Protein AF-A0A7V9L5Y2-F1 (afdb_monomer_lite)

Secondary structure (DSSP, 8-state):
---------------PPP--PPPP---------------------S-----------EEEEETTTTEEEEEEEEETTEEEEEEEE---GGGEEEETTTTEEEEEEEEETTEEEEEEEE---TT-EEEETTTTEEEEEEEEETTEEEEEEEE---

Foldseek 3Di:
DDDDDDDDDDDDDDDDDDDDDDDDDDDDDDDDDDDDPDDDDDDDDDDDPPCPDDPDWFWDADPVVRFTFIQPDWDQQDRPDGDWGDAGPQQFDQDPVVRFTFRAPDDDRRDGPDTDWADADPQCQGQDPVVRGTFRQPDDDRRDRPDGDGGDTD

Structure (mmCIF, N/CA/C/O backbone):
data_AF-A0A7V9L5Y2-F1
#
_entry.id   AF-A0A7V9L5Y2-F1
#
loop_
_atom_site.group_PDB
_atom_site.id
_atom_site.type_symbol
_atom_site.label_atom_id
_atom_site.label_alt_id
_atom_site.label_comp_id
_atom_site.label_asym_id
_atom_site.label_entity_id
_atom_site.label_seq_id
_atom_site.pdbx_PDB_ins_code
_atom_site.Cartn_x
_atom_site.Cartn_y
_atom_site.Cartn_z
_atom_site.occupancy
_atom_site.B_iso_or_equiv
_atom_site.auth_seq_id
_atom_site.auth_comp_id
_atom_site.auth_asym_id
_atom_site.auth_atom_id
_atom_site.pdbx_PDB_model_num
ATOM 1 N N . MET A 1 1 ? -35.007 29.888 -0.510 1.00 46.94 1 MET A N 1
ATOM 2 C CA . MET A 1 1 ? -35.250 29.899 -1.967 1.00 46.94 1 MET A CA 1
ATOM 3 C C . MET A 1 1 ? -34.979 28.487 -2.474 1.00 46.94 1 MET A C 1
ATOM 5 O O . MET A 1 1 ? -33.845 28.041 -2.405 1.00 46.94 1 MET A O 1
ATOM 9 N N . ARG A 1 2 ? -36.036 27.721 -2.772 1.00 39.72 2 ARG A N 1
ATOM 10 C CA . ARG A 1 2 ? -35.971 26.287 -3.107 1.00 39.72 2 ARG A CA 1
ATOM 11 C C . ARG A 1 2 ? -35.963 26.157 -4.629 1.00 39.72 2 ARG A C 1
ATOM 13 O O . ARG A 1 2 ? -36.959 26.509 -5.248 1.00 39.72 2 ARG A O 1
ATOM 20 N N . ILE A 1 3 ? -34.863 25.689 -5.215 1.00 58.62 3 ILE A N 1
ATOM 21 C CA . ILE A 1 3 ? -34.794 25.378 -6.647 1.00 58.62 3 ILE A CA 1
ATOM 22 C C . ILE A 1 3 ? -34.848 23.857 -6.773 1.00 58.62 3 ILE A C 1
ATOM 24 O O . ILE A 1 3 ? -33.887 23.157 -6.467 1.00 58.62 3 ILE A O 1
ATOM 28 N N . ALA A 1 4 ? -36.023 23.364 -7.157 1.00 47.91 4 ALA A N 1
ATOM 29 C CA . ALA A 1 4 ? -36.220 22.009 -7.637 1.00 47.91 4 ALA A CA 1
ATOM 30 C C . ALA A 1 4 ? -35.746 21.960 -9.095 1.00 47.91 4 ALA A C 1
ATOM 32 O O . ALA A 1 4 ? -36.279 22.689 -9.930 1.00 47.91 4 ALA A O 1
ATOM 33 N N . ILE A 1 5 ? -34.750 21.127 -9.398 1.00 64.25 5 ILE A N 1
ATOM 34 C CA . ILE A 1 5 ? -34.366 20.817 -10.778 1.00 64.25 5 ILE A CA 1
ATOM 35 C C . ILE A 1 5 ? -34.821 19.394 -11.061 1.00 64.25 5 ILE A C 1
ATOM 37 O O . ILE A 1 5 ? -34.356 18.430 -10.456 1.00 64.25 5 ILE A O 1
ATOM 41 N N . ALA A 1 6 ? -35.803 19.319 -11.950 1.00 58.91 6 ALA A N 1
ATOM 42 C CA . ALA A 1 6 ? -36.386 18.108 -12.474 1.00 58.91 6 ALA A CA 1
ATOM 43 C C . ALA A 1 6 ? -35.571 17.574 -13.662 1.00 58.91 6 ALA A C 1
ATOM 45 O O . ALA A 1 6 ? -35.097 18.346 -14.488 1.00 58.91 6 ALA A O 1
ATOM 46 N N . LEU A 1 7 ? -35.527 16.240 -13.731 1.00 49.47 7 LEU A N 1
ATOM 47 C CA . LEU A 1 7 ? -35.423 15.373 -14.911 1.00 49.47 7 LEU A CA 1
ATOM 48 C C . LEU A 1 7 ? -34.269 15.569 -15.912 1.00 49.47 7 LEU A C 1
ATOM 50 O O . LEU A 1 7 ? -34.239 16.522 -16.680 1.00 49.47 7 LEU A O 1
ATOM 54 N N . CYS A 1 8 ? -33.507 14.487 -16.095 1.00 47.25 8 CYS A N 1
ATOM 55 C CA . CYS A 1 8 ? -33.405 13.818 -17.398 1.00 47.25 8 CYS A CA 1
ATOM 56 C C . CYS A 1 8 ? -33.064 12.332 -17.194 1.00 47.25 8 CYS A C 1
ATOM 58 O O . CYS A 1 8 ? -31.929 11.980 -16.883 1.00 47.25 8 CYS A O 1
ATOM 60 N N . LEU A 1 9 ? -34.064 11.458 -17.364 1.00 49.34 9 LEU A N 1
ATOM 61 C CA . LEU A 1 9 ? -33.843 10.033 -17.611 1.00 49.34 9 LEU A CA 1
ATOM 62 C C . LEU A 1 9 ? -33.283 9.878 -19.029 1.00 49.34 9 LEU A C 1
ATOM 64 O O . LEU A 1 9 ? -33.935 10.282 -19.989 1.00 49.34 9 LEU A O 1
ATOM 68 N N . THR A 1 10 ? -32.128 9.234 -19.168 1.00 60.28 10 THR A N 1
ATOM 69 C CA . THR A 1 10 ? -31.691 8.657 -20.443 1.00 60.28 10 THR A CA 1
ATOM 70 C C . THR A 1 10 ? -31.695 7.141 -20.309 1.00 60.28 10 THR A C 1
ATOM 72 O O . THR A 1 10 ? -30.936 6.546 -19.550 1.00 60.28 10 THR A O 1
ATOM 75 N N . VAL A 1 11 ? -32.635 6.526 -21.021 1.00 52.50 11 VAL A N 1
ATOM 76 C CA . VAL A 1 11 ? -32.732 5.083 -21.226 1.00 52.50 11 VAL A CA 1
ATOM 77 C C . VAL A 1 11 ? -31.819 4.762 -22.406 1.00 52.50 11 VAL A C 1
ATOM 79 O O . VAL A 1 11 ? -32.104 5.184 -23.524 1.00 52.50 11 VAL A O 1
ATOM 82 N N . ALA A 1 12 ? -30.718 4.053 -22.164 1.00 54.84 12 ALA A N 1
ATOM 83 C CA . ALA A 1 12 ? -29.887 3.483 -23.218 1.00 54.84 12 ALA A CA 1
ATOM 84 C C . ALA A 1 12 ? -30.047 1.960 -23.212 1.00 54.84 12 ALA A C 1
ATOM 86 O O . ALA A 1 12 ? -29.997 1.307 -22.172 1.00 54.84 12 ALA A O 1
ATOM 87 N N . ALA A 1 13 ? -30.340 1.452 -24.401 1.00 48.16 13 ALA A N 1
ATOM 88 C CA . ALA A 1 13 ? -30.887 0.146 -24.698 1.00 48.16 13 ALA A CA 1
ATOM 89 C C . ALA A 1 13 ? -29.942 -1.033 -24.418 1.00 48.16 13 ALA A C 1
ATOM 91 O O . ALA A 1 13 ? -28.718 -0.918 -24.445 1.00 48.16 13 ALA A O 1
ATOM 92 N N . CYS A 1 14 ? -30.566 -2.193 -24.214 1.00 44.47 14 CYS A N 1
ATOM 93 C CA . CYS A 1 14 ? -29.956 -3.512 -24.161 1.00 44.47 14 CYS A CA 1
ATOM 94 C C . CYS A 1 14 ? -29.166 -3.837 -25.441 1.00 44.47 14 CYS A C 1
ATOM 96 O O . CYS A 1 14 ? -29.682 -3.691 -26.548 1.00 44.47 14 CYS A O 1
ATOM 98 N N . GLY A 1 15 ? -27.964 -4.387 -25.276 1.00 41.50 15 GLY A N 1
ATOM 99 C CA . GLY A 1 15 ? -27.213 -5.061 -26.331 1.00 41.50 15 GLY A CA 1
ATOM 100 C C . GLY A 1 15 ? -26.402 -6.201 -25.725 1.00 41.50 15 GLY A C 1
ATOM 101 O O . GLY A 1 15 ? -25.333 -5.969 -25.172 1.00 41.50 15 GLY A O 1
ATOM 102 N N . ASN A 1 16 ? -26.935 -7.423 -25.789 1.00 50.84 16 ASN A N 1
ATOM 103 C CA . ASN A 1 16 ? -26.195 -8.640 -25.448 1.00 50.84 16 ASN A CA 1
ATOM 104 C C . ASN A 1 16 ? -25.207 -8.961 -26.584 1.00 50.84 16 ASN A C 1
ATOM 106 O O . ASN A 1 16 ? -25.635 -8.980 -27.742 1.00 50.84 16 ASN A O 1
ATOM 110 N N . PRO A 1 17 ? -23.923 -9.246 -26.307 1.00 60.88 17 PRO A N 1
ATOM 111 C CA . PRO A 1 17 ? -23.040 -9.832 -27.305 1.00 60.88 17 PRO A CA 1
ATOM 112 C C . PRO A 1 17 ? -23.392 -11.318 -27.540 1.00 60.88 17 PRO A C 1
ATOM 114 O O . PRO A 1 17 ? -23.813 -12.001 -26.605 1.00 60.88 17 PRO A O 1
ATOM 117 N N . PRO A 1 18 ? -23.240 -11.827 -28.776 1.00 53.06 18 PRO A N 1
ATOM 118 C CA . PRO A 1 18 ? -23.575 -13.205 -29.126 1.00 53.06 18 PRO A CA 1
ATOM 119 C C . PRO A 1 18 ? -22.612 -14.239 -28.523 1.00 53.06 18 PRO A C 1
ATOM 121 O O . PRO A 1 18 ? -21.408 -14.005 -28.410 1.00 53.06 18 PRO A O 1
ATOM 124 N N . ASP A 1 19 ? -23.178 -15.408 -28.209 1.00 47.03 19 ASP A N 1
ATOM 125 C CA . ASP A 1 19 ? -22.527 -16.642 -27.767 1.00 47.03 19 ASP A CA 1
ATOM 126 C C . ASP A 1 19 ? -21.260 -16.991 -28.565 1.00 47.03 19 ASP A C 1
ATOM 128 O O . ASP A 1 19 ? -21.305 -17.392 -29.735 1.00 47.03 19 ASP A O 1
ATOM 132 N N . ALA A 1 20 ? -20.108 -16.928 -27.896 1.00 49.94 20 ALA A N 1
ATOM 133 C CA . ALA A 1 20 ? -18.885 -17.534 -28.395 1.00 49.94 20 ALA A CA 1
ATOM 134 C C . ALA A 1 20 ? -18.964 -19.057 -28.211 1.00 49.94 20 ALA A C 1
ATOM 136 O O . ALA A 1 20 ? -18.981 -19.584 -27.097 1.00 49.94 20 ALA A O 1
ATOM 137 N N . LYS A 1 21 ? -19.011 -19.767 -29.341 1.00 42.44 21 LYS A N 1
ATOM 138 C CA . LYS A 1 21 ? -18.982 -21.228 -29.431 1.00 42.44 21 LYS A CA 1
ATOM 139 C C . LYS A 1 21 ? -17.812 -21.818 -28.635 1.00 42.44 21 LYS A C 1
ATOM 141 O O . LYS A 1 21 ? -16.647 -21.582 -28.940 1.00 42.44 21 LYS A O 1
ATOM 146 N N . ARG A 1 22 ? -18.161 -22.667 -27.670 1.00 43.72 22 ARG A N 1
ATOM 147 C CA . ARG A 1 22 ? -17.285 -23.609 -26.965 1.00 43.72 22 ARG A CA 1
ATOM 148 C C . ARG A 1 22 ? -16.687 -24.623 -27.957 1.00 43.72 22 ARG A C 1
ATOM 150 O O . ARG A 1 22 ? -17.462 -25.319 -28.614 1.00 43.72 22 ARG A O 1
ATOM 157 N N . PRO A 1 23 ? -15.356 -24.777 -28.052 1.00 42.44 23 PRO A N 1
ATOM 158 C CA . PRO A 1 23 ? -14.764 -25.932 -28.710 1.00 42.44 23 PRO A CA 1
ATOM 159 C C . PRO A 1 23 ? -14.890 -27.155 -27.800 1.00 42.44 23 PRO A C 1
ATOM 161 O O . PRO A 1 23 ? -14.406 -27.176 -26.667 1.00 42.44 23 PRO A O 1
ATOM 164 N N . THR A 1 24 ? -15.577 -28.172 -28.306 1.00 42.25 24 THR A N 1
ATOM 165 C CA . THR A 1 24 ? -15.627 -29.523 -27.754 1.00 42.25 24 THR A CA 1
ATOM 166 C C . THR A 1 24 ? -14.452 -30.321 -28.318 1.00 42.25 24 THR A C 1
ATOM 168 O O . THR A 1 24 ? -14.353 -30.509 -29.526 1.00 42.25 24 THR A O 1
ATOM 171 N N . GLY A 1 25 ? -13.585 -30.806 -27.436 1.00 37.19 25 GLY A N 1
ATOM 172 C CA . GLY A 1 25 ? -12.517 -31.769 -27.715 1.00 37.19 25 GLY A CA 1
ATOM 173 C C . GLY A 1 25 ? -11.549 -31.735 -26.532 1.00 37.19 25 GLY A C 1
ATOM 174 O O . GLY A 1 25 ? -11.050 -30.674 -26.197 1.00 37.19 25 GLY A O 1
ATOM 175 N N . GLY A 1 26 ? -11.297 -32.781 -25.758 1.00 35.16 26 GLY A N 1
ATOM 176 C CA . GLY A 1 26 ? -11.498 -34.201 -25.983 1.00 35.16 26 GLY A CA 1
ATOM 177 C C . GLY A 1 26 ? -10.185 -34.905 -25.649 1.00 35.16 26 GLY A C 1
ATOM 178 O O . GLY A 1 26 ? -9.287 -34.912 -26.478 1.00 35.16 26 GLY A O 1
ATOM 179 N N . SER A 1 27 ? -10.147 -35.513 -24.459 1.00 35.62 27 SER A N 1
ATOM 180 C CA . SER A 1 27 ? -9.348 -36.695 -24.087 1.00 35.62 27 SER A CA 1
ATOM 181 C C . SER A 1 27 ? -7.882 -36.560 -23.636 1.00 35.62 27 SER A C 1
ATOM 183 O O . SER A 1 27 ? -6.999 -36.253 -24.424 1.00 35.62 27 SER A O 1
ATOM 185 N N . GLY A 1 28 ? -7.664 -37.020 -22.389 1.00 33.91 28 GLY A N 1
ATOM 186 C CA . GLY A 1 28 ? -6.446 -37.678 -21.874 1.00 33.91 28 GLY A CA 1
ATOM 187 C C . GLY A 1 28 ? -5.296 -36.733 -21.506 1.00 33.91 28 GLY A C 1
ATOM 188 O O . GLY A 1 28 ? -5.030 -35.784 -22.217 1.00 33.91 28 GLY A O 1
ATOM 189 N N . SER A 1 29 ? -4.531 -36.891 -20.429 1.00 38.00 29 SER A N 1
ATOM 190 C CA . SER A 1 29 ? -4.319 -38.025 -19.536 1.00 38.00 29 SER A CA 1
ATOM 191 C C . SER A 1 29 ? -3.568 -37.556 -18.281 1.00 38.00 29 SER A C 1
ATOM 193 O O . SER A 1 29 ? -2.792 -36.609 -18.334 1.00 38.00 29 SER A O 1
ATOM 195 N N . ALA A 1 30 ? -3.749 -38.329 -17.207 1.00 37.88 30 ALA A N 1
ATOM 196 C CA . ALA A 1 30 ? -2.856 -38.520 -16.062 1.00 37.88 30 ALA A CA 1
ATOM 197 C C . ALA A 1 30 ? -2.636 -37.353 -15.076 1.00 37.88 30 ALA A C 1
ATOM 199 O O . ALA A 1 30 ? -1.778 -36.490 -15.233 1.00 37.88 30 ALA A O 1
ATOM 200 N N . ILE A 1 31 ? -3.336 -37.470 -13.944 1.00 46.91 31 ILE A N 1
ATOM 201 C CA . ILE A 1 31 ? -2.875 -37.003 -12.634 1.00 46.91 31 ILE A CA 1
ATOM 202 C C . ILE A 1 31 ? -1.578 -37.761 -12.318 1.00 46.91 31 ILE A C 1
ATOM 204 O O . ILE A 1 31 ? -1.611 -38.970 -12.097 1.00 46.91 31 ILE A O 1
ATOM 208 N N . ALA A 1 32 ? -0.443 -37.063 -12.299 1.00 36.97 32 ALA A N 1
ATOM 209 C CA . ALA A 1 32 ? 0.804 -37.582 -11.750 1.00 36.97 32 ALA A CA 1
ATOM 210 C C . ALA A 1 32 ? 1.022 -36.976 -10.359 1.00 36.97 32 ALA A C 1
ATOM 212 O O . ALA A 1 32 ? 1.577 -35.890 -10.204 1.00 36.97 32 ALA A O 1
ATOM 213 N N . THR A 1 33 ? 0.573 -37.692 -9.330 1.00 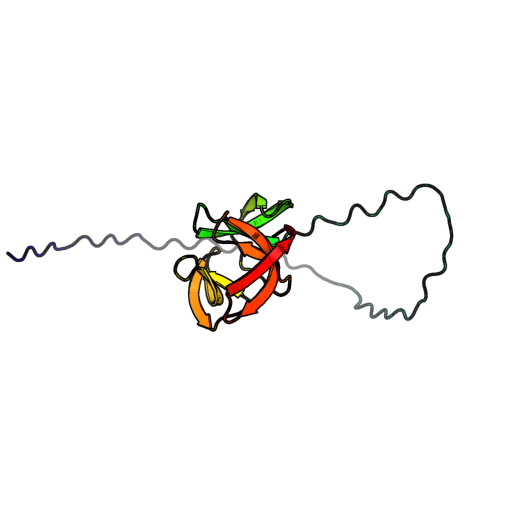42.94 33 THR A N 1
ATOM 214 C CA . THR A 1 33 ? 1.107 -37.563 -7.973 1.00 42.94 33 THR A CA 1
ATOM 215 C C . THR A 1 33 ? 2.578 -37.957 -7.998 1.00 42.94 33 THR A C 1
ATOM 217 O O . THR A 1 33 ? 2.878 -39.141 -8.105 1.00 42.94 33 THR A O 1
ATOM 220 N N . ASN A 1 34 ? 3.485 -36.992 -7.869 1.00 40.84 34 ASN A N 1
ATOM 221 C CA . ASN A 1 34 ? 4.879 -37.264 -7.540 1.00 40.84 34 ASN A CA 1
ATOM 222 C C . ASN A 1 34 ? 5.292 -36.371 -6.375 1.00 40.84 34 ASN A C 1
ATOM 224 O O . ASN A 1 34 ? 5.635 -35.205 -6.539 1.00 40.84 34 ASN A O 1
ATOM 228 N N . ASN A 1 35 ? 5.231 -36.958 -5.186 1.00 46.69 35 ASN A N 1
ATOM 229 C CA . ASN A 1 35 ? 6.028 -36.548 -4.045 1.00 46.69 35 ASN A CA 1
ATOM 230 C C . ASN A 1 35 ? 7.492 -36.936 -4.330 1.00 46.69 35 ASN A C 1
ATOM 232 O O . ASN A 1 35 ? 7.724 -38.096 -4.679 1.00 46.69 35 ASN A O 1
ATOM 236 N N . PRO A 1 36 ? 8.479 -36.044 -4.145 1.00 43.78 36 PRO A N 1
ATOM 237 C CA . PRO A 1 36 ? 9.845 -36.483 -3.943 1.00 43.78 36 PRO A CA 1
ATOM 238 C C . PRO A 1 36 ? 10.380 -35.915 -2.628 1.00 43.78 36 PRO A C 1
ATOM 240 O O . PRO A 1 36 ? 10.905 -34.805 -2.549 1.00 43.78 36 PRO A O 1
ATOM 243 N N . THR A 1 37 ? 10.340 -36.751 -1.594 1.00 44.28 37 THR A N 1
ATOM 244 C CA . THR A 1 37 ? 11.433 -36.849 -0.628 1.00 44.28 37 THR A CA 1
ATOM 245 C C . THR A 1 37 ? 12.710 -37.188 -1.405 1.00 44.28 37 THR A C 1
ATOM 247 O O . THR A 1 37 ? 13.020 -38.349 -1.653 1.00 44.28 37 THR A O 1
ATOM 250 N N . GLY A 1 38 ? 13.433 -36.161 -1.847 1.00 41.47 38 GLY A N 1
ATOM 251 C CA . GLY A 1 38 ? 14.668 -36.297 -2.613 1.00 41.47 38 GLY A CA 1
ATOM 252 C C . GLY A 1 38 ? 15.637 -35.179 -2.260 1.00 41.47 38 GLY A C 1
ATOM 253 O O . GLY A 1 38 ? 15.445 -34.028 -2.630 1.00 41.47 38 GLY A O 1
ATOM 254 N N . LYS A 1 39 ? 16.678 -35.525 -1.506 1.00 41.19 39 LYS A N 1
ATOM 255 C CA . LYS A 1 39 ? 17.806 -34.654 -1.160 1.00 41.19 39 LYS A CA 1
ATOM 256 C C . LYS A 1 39 ? 18.541 -34.265 -2.460 1.00 41.19 39 LYS A C 1
ATOM 258 O O . LYS A 1 39 ? 18.901 -35.179 -3.200 1.00 41.19 39 LYS A O 1
ATOM 263 N N . PRO A 1 40 ? 18.785 -32.979 -2.771 1.00 42.69 40 PRO A N 1
ATOM 264 C CA . PRO A 1 40 ? 19.492 -32.630 -3.998 1.00 42.69 40 PRO A CA 1
ATOM 265 C C . PRO A 1 40 ? 20.982 -32.969 -3.864 1.00 42.69 40 PRO A C 1
ATOM 267 O O . PRO A 1 40 ? 21.708 -32.389 -3.054 1.00 42.69 40 PRO A O 1
ATOM 270 N N . THR A 1 41 ? 21.424 -33.943 -4.657 1.00 40.16 41 THR A N 1
ATOM 271 C CA . THR A 1 41 ? 22.834 -34.285 -4.864 1.00 40.16 41 THR A CA 1
ATOM 272 C C . THR A 1 41 ? 23.461 -33.243 -5.790 1.00 40.16 41 THR A C 1
ATOM 274 O O . THR A 1 41 ? 22.955 -32.977 -6.878 1.00 40.16 41 THR A O 1
ATOM 277 N N . VAL A 1 42 ? 24.561 -32.640 -5.341 1.00 49.94 42 VAL A N 1
ATOM 278 C CA . VAL A 1 42 ? 25.327 -31.617 -6.063 1.00 49.94 42 VAL A CA 1
ATOM 279 C C . VAL A 1 42 ? 26.155 -32.299 -7.157 1.00 49.94 42 VAL A C 1
ATOM 281 O O . VAL A 1 42 ? 27.017 -33.119 -6.850 1.00 49.94 42 VAL A O 1
ATOM 284 N N . GLY A 1 43 ? 25.900 -31.970 -8.423 1.00 37.34 43 GLY A N 1
ATOM 285 C CA . GLY A 1 43 ? 26.686 -32.420 -9.573 1.00 37.34 43 GLY A CA 1
ATOM 286 C C . GLY A 1 43 ? 26.961 -31.242 -10.500 1.00 37.34 43 GLY A C 1
ATOM 287 O O . GLY A 1 43 ? 26.049 -30.744 -11.152 1.00 37.34 43 GLY A O 1
ATOM 288 N N 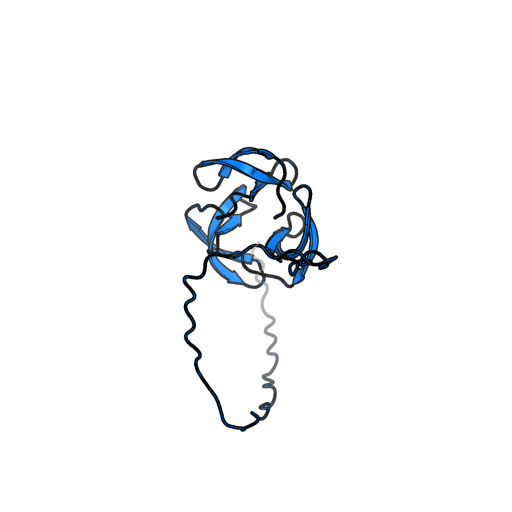. GLY A 1 44 ? 28.204 -30.757 -10.492 1.00 46.34 44 GLY A N 1
ATOM 289 C CA . GLY A 1 44 ? 28.653 -29.603 -11.267 1.00 46.34 44 GLY A CA 1
ATOM 290 C C . GLY A 1 44 ? 28.788 -29.889 -12.765 1.00 46.34 44 GLY A C 1
ATOM 291 O O . GLY A 1 44 ? 29.349 -30.905 -13.168 1.00 46.34 44 GLY A O 1
ATOM 292 N N . GLY A 1 45 ? 28.314 -28.938 -13.571 1.00 36.47 45 GLY A N 1
ATOM 293 C CA . GLY A 1 45 ? 28.504 -28.823 -15.018 1.00 36.47 45 GLY A CA 1
ATOM 294 C C . GLY A 1 45 ? 28.406 -27.342 -15.429 1.00 36.47 45 GLY A C 1
ATOM 295 O O . GLY A 1 45 ? 27.800 -26.555 -14.697 1.00 36.47 45 GLY A O 1
ATOM 296 N N . PRO A 1 46 ? 29.055 -26.916 -16.527 1.00 45.62 46 PRO A N 1
ATOM 297 C CA . PRO A 1 46 ? 29.396 -25.516 -16.756 1.00 45.62 46 PRO A CA 1
ATOM 298 C C . PRO A 1 46 ? 28.189 -24.687 -17.215 1.00 45.62 46 PRO A C 1
ATOM 300 O O . PRO A 1 46 ? 27.511 -25.037 -18.175 1.00 45.62 46 PRO A O 1
ATOM 303 N N . GLY A 1 47 ? 27.978 -23.545 -16.553 1.00 55.84 47 GLY A N 1
ATOM 304 C CA . GLY A 1 47 ? 27.272 -22.393 -17.120 1.00 55.84 47 GLY A CA 1
ATOM 305 C C . GLY A 1 47 ? 25.772 -22.551 -17.369 1.00 55.84 47 GLY A C 1
ATOM 306 O O . GLY A 1 47 ? 25.301 -22.186 -18.441 1.00 55.84 47 GLY A O 1
ATOM 307 N N . VAL A 1 48 ? 25.001 -23.023 -16.387 1.00 48.09 48 VAL A N 1
ATOM 308 C CA . VAL A 1 48 ? 23.546 -22.804 -16.401 1.00 48.09 48 VAL A CA 1
ATOM 309 C C . VAL A 1 48 ? 23.322 -21.317 -16.111 1.00 48.09 48 VAL A C 1
ATOM 311 O O . VAL A 1 48 ? 23.703 -20.841 -15.037 1.00 48.09 48 VAL A O 1
ATOM 314 N N . LEU A 1 49 ? 22.767 -20.563 -17.072 1.00 47.84 49 LEU A N 1
ATOM 315 C CA . LEU A 1 49 ? 22.197 -19.239 -16.799 1.00 47.84 49 LEU A CA 1
ATOM 316 C C . LEU A 1 49 ? 21.347 -19.385 -15.538 1.00 47.84 49 LEU A C 1
ATOM 318 O O . LEU A 1 49 ? 20.452 -20.230 -15.518 1.00 47.84 49 LEU A O 1
ATOM 322 N N . LYS A 1 50 ? 21.676 -18.625 -14.481 1.00 51.84 50 LYS A N 1
ATOM 323 C CA . LYS A 1 50 ? 20.845 -18.567 -13.273 1.00 51.84 50 LYS A CA 1
ATOM 324 C C . LYS A 1 50 ? 19.414 -18.437 -13.750 1.00 51.84 50 LYS A C 1
ATOM 326 O O . LYS A 1 50 ? 19.165 -17.558 -14.572 1.00 51.84 50 LYS A O 1
ATOM 331 N N . ASP A 1 51 ? 18.552 -19.329 -13.275 1.00 47.81 51 ASP A N 1
ATOM 332 C CA . ASP A 1 51 ? 17.113 -19.244 -13.452 1.00 47.81 51 ASP A CA 1
ATOM 333 C C . ASP A 1 51 ? 16.736 -17.776 -13.221 1.00 47.81 51 ASP A C 1
ATOM 335 O O . ASP A 1 51 ? 16.825 -17.265 -12.098 1.00 47.81 51 ASP A O 1
ATOM 339 N N . VAL A 1 52 ? 16.513 -17.040 -14.314 1.00 54.72 52 VAL A N 1
ATOM 340 C CA . VAL A 1 52 ? 16.114 -15.635 -14.278 1.00 54.72 52 VAL A CA 1
ATOM 341 C C . VAL A 1 52 ? 14.645 -15.702 -13.932 1.00 54.72 52 VAL A C 1
ATOM 343 O O . VAL A 1 52 ? 13.794 -15.578 -14.808 1.00 54.72 52 VAL A O 1
ATOM 346 N N . GLY A 1 53 ? 14.383 -16.076 -12.674 1.00 55.34 53 GLY A N 1
ATOM 347 C CA . GLY A 1 53 ? 13.073 -16.466 -12.188 1.00 55.34 53 GLY A CA 1
ATOM 348 C C . GLY A 1 53 ? 12.027 -15.493 -12.701 1.00 55.34 53 GLY A C 1
ATOM 349 O O . GLY A 1 53 ? 12.289 -14.289 -12.786 1.00 55.34 53 GLY A O 1
ATOM 350 N N . CYS A 1 54 ? 10.874 -16.027 -13.103 1.00 57.59 54 CYS A N 1
ATOM 351 C CA . CYS A 1 54 ? 9.793 -15.218 -13.651 1.00 57.59 54 CYS A CA 1
ATOM 352 C C . CYS A 1 54 ? 9.574 -13.986 -12.756 1.00 57.59 54 CYS A C 1
ATOM 354 O O . CYS A 1 54 ? 9.527 -14.150 -11.532 1.00 57.59 54 CYS A O 1
ATOM 356 N N . PRO A 1 55 ? 9.474 -12.771 -13.328 1.00 62.06 55 PRO A N 1
ATOM 357 C CA . PRO A 1 55 ? 9.270 -11.571 -12.534 1.00 62.06 55 PRO A CA 1
ATOM 358 C C . PRO A 1 55 ? 8.038 -11.764 -11.648 1.00 62.06 55 PRO A C 1
ATOM 360 O O . PRO A 1 55 ? 6.943 -12.049 -12.135 1.00 62.06 55 PRO A O 1
ATOM 363 N N . ALA A 1 56 ? 8.239 -11.670 -10.335 1.00 68.81 56 ALA A N 1
ATOM 364 C CA . ALA A 1 56 ? 7.152 -11.733 -9.378 1.00 68.81 56 ALA A CA 1
ATOM 365 C C . ALA A 1 56 ? 6.402 -10.402 -9.440 1.00 68.81 56 ALA A C 1
ATOM 367 O O . ALA A 1 56 ? 6.923 -9.368 -9.025 1.00 68.81 56 ALA A O 1
ATOM 368 N N . PHE A 1 57 ? 5.199 -10.428 -10.004 1.00 86.62 57 PHE A N 1
ATOM 369 C CA . PHE A 1 57 ? 4.311 -9.275 -10.011 1.00 86.62 57 PHE A CA 1
ATOM 370 C C . PHE A 1 57 ? 3.573 -9.184 -8.677 1.00 86.62 57 PHE A C 1
ATOM 372 O O . PHE A 1 57 ? 3.100 -10.191 -8.152 1.00 86.62 57 PHE A O 1
ATOM 379 N N . SER A 1 58 ? 3.451 -7.973 -8.150 1.00 90.88 58 SER A N 1
ATOM 380 C CA . SER A 1 58 ? 2.698 -7.672 -6.931 1.00 90.88 58 SER A CA 1
ATOM 381 C C . SER A 1 58 ? 1.523 -6.752 -7.245 1.00 90.88 58 SER A C 1
ATOM 383 O O . SER A 1 58 ? 1.419 -6.199 -8.340 1.00 90.88 58 SER A O 1
ATOM 385 N N . CYS A 1 59 ? 0.607 -6.586 -6.296 1.00 95.19 59 CYS A N 1
ATOM 386 C CA . CYS A 1 59 ? -0.457 -5.598 -6.400 1.00 95.19 59 CYS A CA 1
ATOM 387 C C . CYS A 1 59 ? -0.104 -4.389 -5.529 1.00 95.19 59 CYS A C 1
ATOM 389 O O . CYS A 1 59 ? -0.177 -4.466 -4.303 1.00 95.19 59 CYS A O 1
ATOM 391 N N . ALA A 1 60 ? 0.283 -3.282 -6.161 1.00 95.88 60 ALA A N 1
ATOM 392 C CA . ALA A 1 60 ? 0.836 -2.114 -5.490 1.00 95.88 60 ALA A CA 1
ATOM 393 C C . ALA A 1 60 ? -0.161 -0.953 -5.462 1.00 95.88 60 ALA A C 1
ATOM 395 O O . ALA A 1 60 ? -0.878 -0.698 -6.433 1.00 95.88 60 ALA A O 1
ATOM 396 N N . TYR A 1 61 ? -0.170 -0.210 -4.358 1.00 97.38 61 TYR A N 1
ATOM 397 C CA . TYR A 1 61 ? -0.962 1.008 -4.233 1.00 97.38 61 TYR A CA 1
ATOM 398 C C . TYR A 1 61 ? -0.287 2.175 -4.964 1.00 97.38 61 TYR A C 1
ATOM 400 O O . TYR A 1 61 ? 0.888 2.469 -4.730 1.00 97.38 61 TYR A O 1
ATOM 408 N N . HIS A 1 62 ? -1.040 2.874 -5.815 1.00 97.06 62 HIS A N 1
ATOM 409 C CA . HIS A 1 62 ? -0.584 4.072 -6.508 1.00 97.06 62 HIS A CA 1
ATOM 410 C C . HIS A 1 62 ? -1.087 5.344 -5.791 1.00 97.06 62 HIS A C 1
ATOM 412 O O . HIS A 1 62 ? -2.255 5.717 -5.941 1.00 97.06 62 HIS A O 1
ATOM 418 N N . PRO A 1 63 ? -0.221 6.102 -5.093 1.00 94.56 63 PRO A N 1
ATOM 419 C CA . PRO A 1 63 ? -0.628 7.253 -4.277 1.00 94.56 63 PRO A CA 1
ATOM 420 C C . PRO A 1 63 ? -1.234 8.401 -5.093 1.00 94.56 63 PRO A C 1
ATOM 422 O O . PRO A 1 63 ? -2.173 9.042 -4.635 1.00 94.56 63 PRO A O 1
ATOM 425 N N . GLY A 1 64 ? -0.750 8.628 -6.320 1.00 94.38 64 GLY A N 1
ATOM 426 C CA . GLY A 1 64 ? -1.245 9.704 -7.189 1.00 94.38 64 GLY A CA 1
ATOM 427 C C . GLY A 1 64 ? -2.670 9.524 -7.732 1.00 94.38 64 GLY A C 1
ATOM 428 O O . GLY A 1 64 ? -3.286 10.513 -8.111 1.00 94.38 64 GLY A O 1
ATOM 429 N N . VAL A 1 65 ? -3.203 8.296 -7.761 1.00 95.94 65 VAL A N 1
ATOM 430 C CA . VAL A 1 65 ? -4.566 8.008 -8.259 1.00 95.94 65 VAL A CA 1
ATOM 431 C C . VAL A 1 65 ? -5.434 7.269 -7.237 1.00 95.94 65 VAL A C 1
ATOM 433 O O . VAL A 1 65 ? -6.600 7.008 -7.504 1.00 95.94 65 VAL A O 1
ATOM 436 N N . ASN A 1 66 ? -4.888 6.973 -6.051 1.00 96.69 66 ASN A N 1
ATOM 437 C CA . ASN A 1 66 ? -5.583 6.332 -4.936 1.00 96.69 66 ASN A CA 1
ATOM 438 C C . ASN A 1 66 ? -6.227 4.978 -5.294 1.00 96.69 66 ASN A C 1
ATOM 440 O O . ASN A 1 66 ? -7.387 4.721 -4.980 1.00 96.69 66 ASN A O 1
ATOM 444 N N . GLN A 1 67 ? -5.471 4.121 -5.982 1.00 97.38 67 GLN A N 1
ATOM 445 C CA . GLN A 1 67 ? -5.963 2.852 -6.521 1.00 97.38 67 GLN A CA 1
ATOM 446 C C . GLN A 1 67 ? -4.825 1.830 -6.639 1.00 97.38 67 GLN A C 1
ATOM 448 O O . GLN A 1 67 ? -3.651 2.200 -6.709 1.00 97.38 67 GLN A O 1
ATOM 453 N N . TYR A 1 68 ? -5.171 0.545 -6.633 1.00 97.88 68 TYR A N 1
ATOM 454 C CA . TYR A 1 68 ? -4.230 -0.566 -6.759 1.00 97.88 68 TYR A CA 1
ATOM 455 C C . TYR A 1 68 ? -4.076 -1.051 -8.201 1.00 97.88 68 TYR A C 1
ATOM 457 O O . TYR A 1 68 ? -5.061 -1.274 -8.907 1.00 97.88 68 TYR A O 1
ATOM 465 N N . PHE A 1 69 ? -2.830 -1.295 -8.602 1.00 97.69 69 PHE A N 1
ATOM 466 C CA . PHE A 1 69 ? -2.464 -1.795 -9.926 1.00 97.69 69 PHE A CA 1
ATOM 467 C C . PHE A 1 69 ? -1.363 -2.842 -9.829 1.00 97.69 69 PHE A C 1
ATOM 469 O O . PHE A 1 69 ? -0.550 -2.830 -8.901 1.00 97.69 69 PHE A O 1
ATOM 476 N N . THR A 1 70 ? -1.327 -3.756 -10.796 1.00 96.94 70 THR A N 1
ATOM 477 C CA . THR A 1 70 ? -0.257 -4.746 -10.875 1.00 96.94 70 THR A CA 1
ATOM 478 C C . THR A 1 70 ? 1.065 -4.016 -11.060 1.00 96.94 70 THR A C 1
ATOM 480 O O . THR A 1 70 ? 1.215 -3.245 -12.006 1.00 96.94 70 THR A O 1
ATOM 483 N N . CYS A 1 71 ? 2.030 -4.260 -10.184 1.00 95.44 71 CYS A N 1
ATOM 484 C CA . CYS A 1 71 ? 3.376 -3.767 -10.357 1.00 95.44 71 CYS A CA 1
ATOM 485 C C . CYS A 1 71 ? 4.178 -4.734 -11.220 1.00 95.44 71 CYS A C 1
ATOM 487 O O . CYS A 1 71 ? 4.455 -5.865 -10.823 1.00 95.44 71 CYS A O 1
ATOM 489 N N . LEU A 1 72 ? 4.544 -4.276 -12.414 1.00 94.06 72 LEU A N 1
ATOM 490 C CA . LEU A 1 72 ? 5.334 -5.046 -13.373 1.00 94.06 72 LEU A CA 1
ATOM 491 C C . LEU A 1 72 ? 6.835 -4.922 -13.106 1.00 94.06 72 LEU A C 1
ATOM 493 O O . LEU A 1 72 ? 7.606 -5.808 -13.464 1.00 94.06 72 LEU A O 1
ATOM 497 N N . ASN A 1 73 ? 7.246 -3.812 -12.491 1.00 90.50 73 ASN A N 1
ATOM 498 C CA . ASN A 1 73 ? 8.618 -3.566 -12.076 1.00 90.50 73 ASN A CA 1
ATOM 499 C C . ASN A 1 73 ? 8.639 -2.531 -10.945 1.00 90.50 73 ASN A C 1
ATOM 501 O O . ASN A 1 73 ? 8.173 -1.400 -11.126 1.00 90.50 73 ASN A O 1
ATOM 505 N N . GLY A 1 74 ? 9.181 -2.919 -9.793 1.00 89.19 74 GLY A N 1
ATOM 506 C CA . GLY A 1 74 ? 9.225 -2.097 -8.590 1.00 89.19 74 GLY A CA 1
ATOM 507 C C . GLY A 1 74 ? 10.576 -2.164 -7.890 1.00 89.19 74 GLY A C 1
ATOM 508 O O . GLY A 1 74 ? 11.331 -3.124 -8.022 1.00 89.19 74 GLY A O 1
ATOM 509 N N . GLY A 1 75 ? 10.888 -1.114 -7.142 1.00 87.31 75 GLY A N 1
ATOM 510 C CA . GLY A 1 75 ? 12.136 -0.970 -6.410 1.00 87.31 75 GLY A CA 1
ATOM 511 C C . GLY A 1 75 ? 12.179 0.344 -5.642 1.00 87.31 75 GLY A C 1
ATOM 512 O O . GLY A 1 75 ? 11.413 1.269 -5.913 1.00 87.31 75 GLY A O 1
ATOM 513 N N . ALA A 1 76 ? 13.070 0.412 -4.650 1.00 90.69 76 ALA A N 1
ATOM 514 C CA . ALA A 1 76 ? 13.270 1.603 -3.823 1.00 90.69 76 ALA A CA 1
ATOM 515 C C . ALA A 1 76 ? 11.957 2.199 -3.255 1.00 90.69 76 ALA A C 1
ATOM 517 O O . ALA A 1 76 ? 11.801 3.415 -3.190 1.00 90.69 76 ALA A O 1
ATOM 518 N N . GLY A 1 77 ? 11.003 1.350 -2.854 1.00 93.50 77 GLY A N 1
ATOM 519 C CA . GLY A 1 77 ? 9.724 1.782 -2.281 1.00 93.50 77 GLY A CA 1
ATOM 520 C C . GLY A 1 77 ? 8.640 2.155 -3.292 1.00 93.50 77 GLY A C 1
ATOM 521 O O . GLY A 1 77 ? 7.551 2.564 -2.893 1.00 93.50 77 GLY A O 1
ATOM 522 N N . THR A 1 78 ? 8.892 2.023 -4.590 1.00 94.19 78 THR A N 1
ATOM 523 C CA . THR A 1 78 ? 7.947 2.457 -5.625 1.00 94.19 78 THR A CA 1
ATOM 524 C C . THR A 1 78 ? 7.735 1.394 -6.684 1.00 94.19 78 THR A C 1
ATOM 526 O O . THR A 1 78 ? 8.561 0.500 -6.867 1.00 94.19 78 THR A O 1
ATOM 529 N N . CYS A 1 79 ? 6.620 1.512 -7.396 1.00 95.06 79 CYS A N 1
ATOM 530 C CA . CYS A 1 79 ? 6.424 0.821 -8.654 1.00 95.06 79 CYS A CA 1
ATOM 531 C C . CYS A 1 79 ? 6.681 1.792 -9.809 1.00 95.06 79 CYS A C 1
ATOM 533 O O . CYS A 1 79 ? 6.136 2.895 -9.818 1.00 95.06 79 CYS A O 1
ATOM 535 N N . PHE A 1 80 ? 7.498 1.383 -10.777 1.00 92.38 80 PHE A N 1
ATOM 536 C CA . PHE A 1 80 ? 7.849 2.209 -11.936 1.00 92.38 80 PHE A CA 1
ATOM 537 C C . PHE A 1 80 ? 6.990 1.891 -13.160 1.00 92.38 80 PHE A C 1
ATOM 539 O O . PHE A 1 80 ? 6.781 2.751 -14.011 1.00 92.38 80 PHE A O 1
ATOM 546 N N . HIS A 1 81 ? 6.483 0.659 -13.246 1.00 94.50 81 HIS A N 1
ATOM 547 C CA . HIS A 1 81 ? 5.650 0.202 -14.353 1.00 94.50 81 HIS A CA 1
ATOM 548 C C . HIS A 1 81 ? 4.389 -0.469 -13.821 1.00 94.50 81 HIS A C 1
ATOM 550 O O . HIS A 1 81 ? 4.442 -1.582 -13.297 1.00 94.50 81 HIS A O 1
ATOM 556 N N . PHE A 1 82 ? 3.258 0.214 -13.979 1.00 95.88 82 PHE A N 1
ATOM 557 C CA . PHE A 1 82 ? 1.949 -0.291 -13.588 1.00 95.88 82 PHE A CA 1
ATOM 558 C C . PHE A 1 82 ? 1.253 -0.984 -14.764 1.00 95.88 82 PHE A C 1
ATOM 560 O O . PHE A 1 82 ? 1.295 -0.508 -15.898 1.00 95.88 82 PHE A O 1
ATOM 567 N N . GLY A 1 83 ? 0.627 -2.120 -14.477 1.00 96.44 83 GLY A N 1
ATOM 568 C CA . GLY A 1 83 ? -0.269 -2.842 -15.371 1.00 96.44 83 GLY A CA 1
ATOM 569 C C . GLY A 1 83 ? -1.735 -2.494 -15.107 1.00 96.44 83 GLY A C 1
ATOM 570 O O . GLY A 1 83 ? -2.072 -1.370 -14.743 1.00 96.44 83 GLY A O 1
ATOM 571 N N . GLY A 1 84 ? -2.617 -3.478 -15.294 1.00 97.50 84 GLY A N 1
ATOM 572 C CA . GLY A 1 84 ? -4.043 -3.334 -15.004 1.00 97.50 84 GLY A CA 1
ATOM 573 C C . GLY A 1 84 ? -4.343 -3.201 -13.509 1.00 97.50 84 GLY A C 1
ATOM 574 O O . GLY A 1 84 ? -3.500 -3.491 -12.657 1.00 97.50 84 GLY A O 1
ATOM 575 N N . ALA A 1 85 ? -5.563 -2.768 -13.193 1.00 97.56 85 ALA A N 1
ATOM 576 C CA . ALA A 1 85 ? -6.041 -2.726 -11.818 1.00 97.56 85 ALA A CA 1
ATOM 577 C C . ALA A 1 85 ? -6.055 -4.134 -11.197 1.00 97.56 85 ALA A C 1
ATOM 579 O O . ALA A 1 85 ? -6.356 -5.119 -11.874 1.00 97.56 85 ALA A O 1
ATOM 580 N N . CYS A 1 86 ? -5.749 -4.233 -9.906 1.00 96.50 86 CYS A N 1
ATOM 581 C CA . CYS A 1 86 ? -5.666 -5.511 -9.196 1.00 96.50 86 CYS A CA 1
ATOM 582 C C . CYS A 1 86 ? -6.170 -5.390 -7.760 1.00 96.50 86 CYS A C 1
ATOM 584 O O . CYS A 1 86 ? -6.361 -4.293 -7.247 1.00 96.50 86 CYS A O 1
ATOM 586 N N . MET A 1 87 ? -6.343 -6.530 -7.095 1.00 95.38 87 MET A N 1
ATOM 587 C CA . MET A 1 87 ? -6.624 -6.596 -5.663 1.00 95.38 87 MET A CA 1
ATOM 588 C C . MET A 1 87 ? -5.454 -7.284 -4.955 1.00 95.38 87 MET A C 1
ATOM 590 O O . MET A 1 87 ? -5.005 -8.321 -5.447 1.00 95.38 87 MET A O 1
ATOM 594 N N . PRO A 1 88 ? -4.941 -6.741 -3.836 1.00 91.88 88 PRO A N 1
ATOM 595 C CA . PRO A 1 88 ? -3.863 -7.385 -3.098 1.00 91.88 88 PRO A CA 1
ATOM 596 C C . PRO A 1 88 ? -4.337 -8.675 -2.427 1.00 91.88 88 PRO A C 1
ATOM 598 O O . PRO A 1 88 ? -5.508 -8.812 -2.052 1.00 91.88 88 PRO A O 1
ATOM 601 N N . ASP A 1 89 ? -3.400 -9.601 -2.230 1.00 76.94 89 ASP A N 1
ATOM 602 C CA . ASP A 1 89 ? -3.650 -10.850 -1.516 1.00 76.94 89 ASP A CA 1
ATOM 603 C C . ASP A 1 89 ? -4.167 -10.585 -0.092 1.00 76.94 89 ASP A C 1
ATOM 605 O O . ASP A 1 89 ? -3.853 -9.573 0.541 1.00 76.94 89 ASP A O 1
ATOM 609 N N . ALA A 1 90 ? -5.014 -11.491 0.406 1.00 86.19 90 ALA A N 1
ATOM 610 C CA . ALA A 1 90 ? -5.743 -11.350 1.674 1.00 86.19 90 ALA A CA 1
ATOM 611 C C . ALA A 1 90 ? -6.625 -10.083 1.785 1.00 86.19 90 ALA A C 1
ATOM 613 O O . ALA A 1 90 ? -7.106 -9.764 2.873 1.00 86.19 90 ALA A O 1
ATOM 614 N N . ALA A 1 91 ? -6.854 -9.374 0.670 1.00 93.56 91 ALA A N 1
ATOM 615 C CA . ALA A 1 91 ? -7.685 -8.178 0.575 1.00 93.56 91 ALA A CA 1
ATOM 616 C C . ALA A 1 91 ? -7.301 -7.057 1.562 1.00 93.56 91 ALA A C 1
ATOM 618 O O . ALA A 1 91 ? -8.143 -6.238 1.924 1.00 93.56 91 ALA A O 1
ATOM 619 N N . CYS A 1 92 ? -6.047 -6.994 2.015 1.00 96.75 92 CYS A N 1
ATOM 620 C CA . CYS A 1 92 ? -5.588 -5.943 2.920 1.00 96.75 92 CYS A CA 1
ATOM 621 C C . CYS A 1 92 ? -5.130 -4.717 2.120 1.00 96.75 92 CYS A C 1
ATOM 623 O O . CYS A 1 92 ? -4.074 -4.741 1.491 1.00 96.75 92 CYS A O 1
ATOM 625 N N . MET A 1 93 ? -5.928 -3.649 2.129 1.00 97.38 93 MET A N 1
ATOM 626 C CA . MET A 1 93 ? -5.716 -2.466 1.291 1.00 97.38 93 MET A CA 1
ATOM 627 C C . MET A 1 93 ? -5.439 -1.222 2.129 1.00 97.38 93 MET A C 1
ATOM 629 O O . MET A 1 93 ? -5.962 -1.064 3.229 1.00 97.38 93 MET A O 1
ATOM 633 N N . TYR A 1 94 ? -4.633 -0.321 1.585 1.00 97.94 94 TYR A N 1
ATOM 634 C CA . TYR A 1 94 ? -4.355 0.984 2.154 1.00 97.94 94 TYR A CA 1
ATOM 635 C C . TYR A 1 94 ? -5.530 1.935 1.907 1.00 97.94 94 TYR A C 1
ATOM 637 O O . TYR A 1 94 ? -5.905 2.191 0.764 1.00 97.94 94 TYR A O 1
ATOM 645 N N . ASP A 1 95 ? -6.100 2.463 2.986 1.00 97.75 95 ASP A N 1
ATOM 646 C CA . ASP A 1 95 ? -7.076 3.546 2.971 1.00 97.75 95 ASP A CA 1
ATOM 647 C C . ASP A 1 95 ? -6.333 4.877 3.122 1.00 97.75 95 ASP A C 1
ATOM 649 O O . ASP A 1 95 ? -5.814 5.198 4.194 1.00 97.75 95 ASP A O 1
ATOM 653 N N . SER A 1 96 ? -6.280 5.665 2.050 1.00 96.75 96 SER A N 1
ATOM 654 C CA . SER A 1 96 ? -5.604 6.966 2.036 1.00 96.75 96 SER A CA 1
ATOM 655 C C . SER A 1 96 ? -6.299 8.039 2.867 1.00 96.75 96 SER A C 1
ATOM 657 O O . SER A 1 96 ? -5.643 8.997 3.281 1.00 96.75 96 SER A O 1
ATOM 659 N N . VAL A 1 97 ? -7.593 7.874 3.167 1.00 96.38 97 VAL A N 1
ATOM 660 C CA . VAL A 1 97 ? -8.342 8.808 4.013 1.00 96.38 97 VAL A CA 1
ATOM 661 C C . VAL A 1 97 ? -7.896 8.655 5.462 1.00 96.38 97 VAL A C 1
ATOM 663 O O . VAL A 1 97 ? -7.553 9.644 6.109 1.00 96.38 97 VAL A O 1
ATOM 666 N N . SER A 1 98 ? -7.850 7.421 5.976 1.00 96.75 98 SER A N 1
ATOM 667 C CA . SER A 1 98 ? -7.377 7.155 7.343 1.00 96.75 98 SER A CA 1
ATOM 668 C C . SER A 1 98 ? -5.874 6.909 7.452 1.00 96.75 98 SER A C 1
ATOM 670 O O . SER A 1 98 ? -5.373 6.741 8.563 1.00 96.75 98 SER A O 1
ATOM 672 N N . LYS A 1 99 ? -5.161 6.869 6.323 1.00 97.44 99 LYS A N 1
ATOM 673 C CA . LYS A 1 99 ? -3.732 6.545 6.221 1.00 97.44 99 LYS A CA 1
ATOM 674 C C . LYS A 1 99 ? -3.373 5.233 6.927 1.00 97.44 99 LYS A C 1
ATOM 676 O O . LYS A 1 99 ? -2.371 5.151 7.638 1.00 97.44 99 LYS A O 1
ATOM 681 N N . SER A 1 100 ? -4.207 4.210 6.757 1.00 97.81 100 SER A N 1
ATOM 682 C CA . SER A 1 100 ? -4.039 2.912 7.418 1.00 97.81 100 SER A CA 1
ATOM 683 C C . SER A 1 100 ? -4.515 1.756 6.547 1.00 97.81 100 SER A C 1
ATOM 685 O O . SER A 1 100 ? -5.336 1.927 5.652 1.00 97.81 100 SER A O 1
ATOM 687 N N . TYR A 1 101 ? -3.988 0.564 6.804 1.00 97.94 101 TYR A N 1
ATOM 688 C CA . TYR A 1 101 ? -4.372 -0.662 6.119 1.00 97.94 101 TYR A CA 1
ATOM 689 C C . TYR A 1 101 ? -5.605 -1.286 6.766 1.00 97.94 101 TYR A C 1
ATOM 691 O O . TYR A 1 101 ? -5.661 -1.487 7.984 1.00 97.94 101 TYR A O 1
ATOM 699 N N . LYS A 1 102 ? -6.589 -1.624 5.935 1.00 98.00 102 LYS A N 1
ATOM 700 C CA . LYS A 1 102 ? -7.870 -2.209 6.331 1.00 98.00 102 LYS A CA 1
ATOM 701 C C . LYS A 1 102 ? -8.252 -3.352 5.404 1.00 98.00 102 LYS A C 1
ATOM 703 O O . LYS A 1 102 ? -7.946 -3.342 4.212 1.00 98.00 102 LYS A O 1
ATOM 708 N N . ALA A 1 103 ? -8.932 -4.345 5.965 1.00 97.44 103 ALA A N 1
ATOM 709 C CA . ALA A 1 103 ? -9.492 -5.427 5.179 1.00 97.44 103 ALA A CA 1
ATOM 710 C C . ALA A 1 103 ? -10.541 -4.850 4.225 1.00 97.44 103 ALA A C 1
ATOM 712 O O . ALA A 1 103 ? -11.401 -4.069 4.636 1.00 97.44 103 ALA A O 1
ATOM 713 N N . CYS A 1 104 ? -10.478 -5.237 2.961 1.00 97.62 104 CYS A N 1
ATOM 714 C CA . CYS A 1 104 ? -11.464 -4.867 1.973 1.00 97.62 104 CYS A CA 1
ATOM 715 C C . CYS A 1 104 ? -12.492 -5.986 1.826 1.00 97.62 104 CYS A C 1
ATOM 717 O O . CYS A 1 104 ? -12.188 -7.058 1.309 1.00 97.62 104 CYS A O 1
ATOM 719 N N . ALA A 1 105 ? -13.723 -5.734 2.268 1.00 95.31 105 ALA A N 1
ATOM 720 C CA . ALA A 1 105 ? -14.805 -6.710 2.157 1.00 95.31 105 ALA A CA 1
ATOM 721 C C . ALA A 1 105 ? -15.366 -6.785 0.729 1.00 95.31 105 ALA A C 1
ATOM 723 O O . ALA A 1 105 ? -15.823 -7.838 0.290 1.00 95.31 105 ALA A O 1
ATOM 724 N N . LYS A 1 106 ? -15.333 -5.662 0.001 1.00 95.31 106 LYS A N 1
ATOM 725 C CA . LYS A 1 106 ? -15.806 -5.571 -1.381 1.00 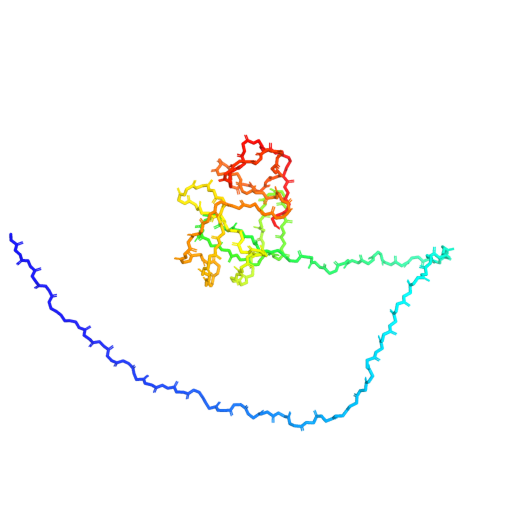95.31 106 LYS A CA 1
ATOM 726 C C . LYS A 1 106 ? -14.878 -4.684 -2.197 1.00 95.31 106 LYS A C 1
ATOM 728 O O . LYS A 1 106 ? -14.909 -3.463 -2.054 1.00 95.31 106 LYS A O 1
ATOM 733 N N . GLY A 1 107 ? -14.061 -5.308 -3.038 1.00 94.75 107 GLY A N 1
ATOM 734 C CA . GLY A 1 107 ? -13.153 -4.625 -3.951 1.00 94.75 107 GLY A CA 1
ATOM 735 C C . GLY A 1 107 ? -13.628 -4.682 -5.397 1.00 94.75 107 GLY A C 1
ATOM 736 O O . GLY A 1 107 ? -14.257 -5.658 -5.803 1.00 94.75 107 GLY A O 1
ATOM 737 N N . ALA A 1 108 ? -13.326 -3.644 -6.168 1.00 95.69 108 ALA A N 1
ATOM 738 C CA . ALA A 1 108 ? -13.534 -3.617 -7.611 1.00 95.69 108 ALA A CA 1
ATOM 739 C C . ALA A 1 108 ? -12.501 -2.692 -8.253 1.00 95.69 108 ALA A C 1
ATOM 741 O O . ALA A 1 108 ? -12.285 -1.589 -7.758 1.00 95.69 108 ALA A O 1
ATOM 742 N N . GLU A 1 109 ? -11.871 -3.154 -9.337 1.00 95.75 109 GLU A N 1
ATOM 743 C CA . GLU A 1 109 ? -10.917 -2.362 -10.125 1.00 95.75 109 GLU A CA 1
ATOM 744 C C . GLU A 1 109 ? -9.839 -1.693 -9.252 1.00 95.75 109 GLU A C 1
ATOM 746 O O . GLU A 1 109 ? -9.533 -0.526 -9.418 1.00 95.75 109 GLU A O 1
ATOM 751 N N . GLY A 1 110 ? -9.274 -2.394 -8.265 1.00 96.50 110 GLY A N 1
ATOM 752 C CA . GLY A 1 110 ? -8.230 -1.832 -7.397 1.00 96.50 110 GLY A CA 1
ATOM 753 C C . GLY A 1 110 ? -8.686 -0.761 -6.410 1.00 96.50 110 GLY A C 1
ATOM 754 O O . GLY A 1 110 ? -7.853 -0.099 -5.789 1.00 96.50 110 GLY A O 1
ATOM 755 N N . LEU A 1 111 ? -9.994 -0.613 -6.221 1.00 97.50 111 LEU A N 1
ATOM 756 C CA . LEU A 1 111 ? -10.600 0.216 -5.187 1.00 97.50 111 LEU A CA 1
ATOM 757 C C . LEU A 1 111 ? -11.326 -0.656 -4.171 1.00 97.50 111 LEU A C 1
ATOM 759 O O . LEU A 1 111 ? -11.906 -1.688 -4.516 1.00 97.50 111 LEU A O 1
ATOM 763 N N . CYS A 1 112 ? -11.362 -0.192 -2.922 1.00 97.88 112 CYS A N 1
ATOM 764 C CA . CYS A 1 112 ? -12.222 -0.781 -1.912 1.00 97.88 112 CYS A CA 1
ATOM 765 C C . CYS A 1 112 ? -13.529 0.002 -1.764 1.00 97.88 112 CYS A C 1
ATOM 767 O O . CYS A 1 112 ? -13.525 1.197 -1.485 1.00 97.88 112 CYS A O 1
ATOM 769 N N . GLN A 1 113 ? -14.658 -0.688 -1.915 1.00 97.12 113 GLN A N 1
ATOM 770 C CA . GLN A 1 113 ? -16.001 -0.128 -1.749 1.00 97.12 113 GLN A CA 1
ATOM 771 C C . GLN A 1 113 ? -16.514 -0.265 -0.312 1.00 9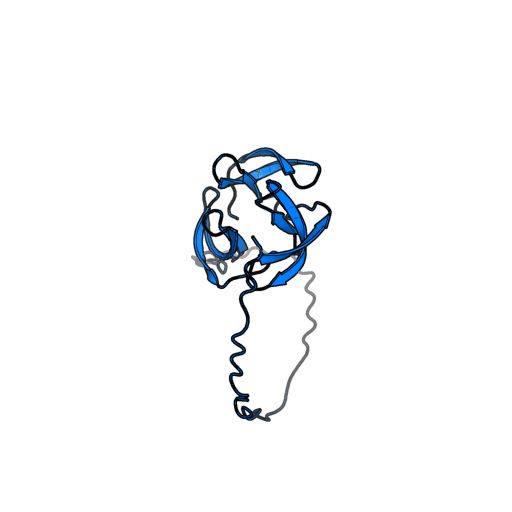7.12 113 GLN A C 1
ATOM 773 O O . GLN A 1 113 ? -17.425 0.449 0.102 1.00 97.12 113 GLN A O 1
ATOM 778 N N . THR A 1 114 ? -15.984 -1.222 0.451 1.00 97.44 114 THR A N 1
ATOM 779 C CA . THR A 1 114 ? -16.422 -1.484 1.825 1.00 97.44 114 THR A CA 1
ATOM 780 C C . THR A 1 114 ? -15.238 -1.883 2.686 1.00 97.44 114 THR A C 1
ATOM 782 O O . THR A 1 114 ? -14.667 -2.963 2.523 1.00 97.44 114 THR A O 1
ATOM 785 N N . TRP A 1 115 ? -14.899 -0.996 3.616 1.00 97.62 115 TRP A N 1
ATOM 786 C CA . TRP A 1 115 ? -13.789 -1.155 4.542 1.00 97.62 115 TRP A CA 1
ATOM 787 C C . TRP A 1 115 ? -14.206 -1.932 5.789 1.00 97.62 115 TRP A C 1
ATOM 789 O O . TRP A 1 115 ? -15.240 -1.653 6.394 1.00 97.62 115 TRP A O 1
ATOM 799 N N . GLY A 1 116 ? -13.379 -2.898 6.172 1.00 96.75 116 GLY A N 1
ATOM 800 C CA . GLY A 1 116 ? -13.487 -3.663 7.405 1.00 96.75 116 GLY A CA 1
ATOM 801 C C . GLY A 1 116 ? -12.515 -3.177 8.479 1.00 96.75 116 GLY A C 1
ATOM 802 O O . GLY A 1 116 ? -12.159 -1.999 8.559 1.00 96.75 116 GLY A O 1
ATOM 803 N N . THR A 1 117 ? -12.084 -4.108 9.328 1.00 97.56 117 THR A N 1
ATOM 804 C CA . THR A 1 117 ? -11.133 -3.837 10.409 1.00 97.56 117 THR A CA 1
ATOM 805 C C . THR A 1 117 ? -9.722 -3.595 9.883 1.00 97.56 117 THR A C 1
ATOM 807 O O . THR A 1 117 ? -9.386 -3.953 8.754 1.00 97.56 117 THR A O 1
ATOM 810 N N . ALA A 1 118 ? -8.873 -3.028 10.739 1.00 97.81 118 ALA A N 1
ATOM 811 C CA . ALA A 1 118 ? -7.444 -2.931 10.484 1.00 97.81 118 ALA A CA 1
ATOM 812 C C . ALA A 1 118 ? -6.828 -4.293 10.114 1.00 97.81 118 ALA A C 1
ATOM 814 O O . ALA A 1 118 ? -7.212 -5.326 10.665 1.00 97.81 118 ALA A O 1
ATOM 815 N N . CYS A 1 119 ? -5.855 -4.279 9.207 1.00 96.94 119 CYS A N 1
ATOM 816 C CA . CYS A 1 119 ? -5.125 -5.467 8.764 1.00 96.94 119 CYS A CA 1
ATOM 817 C C . CYS A 1 119 ? -3.648 -5.145 8.504 1.00 96.94 119 CYS A C 1
ATOM 819 O O . CYS A 1 119 ? -3.224 -3.994 8.596 1.00 96.94 119 CYS A O 1
ATOM 821 N N . ALA A 1 120 ? -2.865 -6.172 8.176 1.00 94.62 120 ALA A N 1
ATOM 822 C CA . ALA A 1 120 ? -1.466 -6.042 7.792 1.00 94.62 120 ALA A CA 1
ATOM 823 C C . ALA A 1 120 ? -1.202 -6.798 6.485 1.00 94.62 120 ALA A C 1
ATOM 825 O O . ALA A 1 120 ? -1.616 -7.956 6.389 1.00 94.62 120 ALA A O 1
ATOM 826 N N . PRO A 1 121 ? -0.469 -6.216 5.521 1.00 93.25 121 PRO A N 1
ATOM 827 C CA . PRO A 1 121 ? 0.083 -6.989 4.416 1.00 93.25 121 PRO A CA 1
ATOM 828 C C . PRO A 1 121 ? 1.037 -8.071 4.941 1.00 93.25 121 PRO A C 1
ATOM 830 O O . PRO A 1 121 ? 1.875 -7.791 5.804 1.00 93.25 121 PRO A O 1
ATOM 833 N N . THR A 1 122 ? 0.966 -9.287 4.393 1.00 91.25 122 THR A N 1
ATOM 834 C CA . THR A 1 122 ? 1.840 -10.412 4.786 1.00 91.25 122 THR A CA 1
ATOM 835 C C . THR A 1 122 ? 3.322 -10.084 4.604 1.00 91.25 122 THR A C 1
ATOM 837 O O . THR A 1 122 ? 4.148 -10.471 5.425 1.00 91.25 122 THR A O 1
ATOM 840 N N . SER A 1 123 ? 3.661 -9.314 3.565 1.00 91.12 123 SER A N 1
ATOM 841 C CA . SER A 1 123 ? 5.034 -8.885 3.273 1.00 91.12 123 SER A CA 1
ATOM 842 C C . SER A 1 123 ? 5.596 -7.884 4.284 1.00 91.12 123 SER A C 1
ATOM 844 O O . SER A 1 123 ? 6.801 -7.630 4.281 1.00 91.12 123 SER A O 1
ATOM 846 N N . ARG A 1 124 ? 4.734 -7.266 5.110 1.00 94.06 124 ARG A N 1
ATOM 847 C CA . ARG A 1 124 ? 5.060 -6.117 5.973 1.00 94.06 124 ARG A CA 1
ATOM 848 C C . ARG A 1 124 ? 5.635 -4.918 5.208 1.00 94.06 124 ARG A C 1
ATOM 850 O O . ARG A 1 124 ? 6.113 -3.982 5.838 1.00 94.06 124 ARG A O 1
ATOM 857 N N . CYS A 1 125 ? 5.577 -4.927 3.878 1.00 95.06 125 CYS A N 1
ATOM 858 C CA . CYS A 1 125 ? 5.961 -3.807 3.038 1.00 95.06 125 CYS A CA 1
ATOM 859 C C . CYS A 1 125 ? 4.774 -2.846 2.961 1.00 95.06 125 CYS A C 1
ATOM 861 O O . CYS A 1 125 ? 3.747 -3.166 2.368 1.00 95.06 125 CYS A O 1
ATOM 863 N N . MET A 1 126 ? 4.877 -1.710 3.645 1.00 96.50 126 MET A N 1
ATOM 864 C CA . MET A 1 126 ? 3.776 -0.771 3.830 1.00 96.50 126 MET A CA 1
ATOM 865 C C . MET A 1 126 ? 4.163 0.608 3.317 1.00 96.50 126 MET A C 1
ATOM 867 O O . MET A 1 126 ? 5.295 1.050 3.487 1.00 96.50 126 MET A O 1
ATOM 871 N N . LEU A 1 127 ? 3.198 1.294 2.718 1.00 97.69 127 LEU A N 1
ATOM 872 C CA . LEU A 1 127 ? 3.331 2.686 2.304 1.00 97.69 127 LEU A CA 1
ATOM 873 C C . LEU A 1 127 ? 3.529 3.605 3.520 1.00 97.69 127 LEU A C 1
ATOM 875 O O . LEU A 1 127 ? 2.677 3.645 4.413 1.00 97.69 127 LEU A O 1
ATOM 879 N N . ASP A 1 128 ? 4.613 4.374 3.517 1.00 97.94 128 ASP A N 1
ATOM 880 C CA . ASP A 1 128 ? 4.802 5.516 4.405 1.00 97.94 128 ASP A CA 1
ATOM 881 C C . ASP A 1 128 ? 4.052 6.733 3.832 1.00 97.94 128 ASP A C 1
ATOM 883 O O . ASP A 1 128 ? 4.369 7.199 2.737 1.00 97.94 128 ASP A O 1
ATOM 887 N N . PRO A 1 129 ? 3.034 7.270 4.530 1.00 96.50 129 PRO A N 1
ATOM 888 C CA . PRO A 1 129 ? 2.256 8.409 4.040 1.00 96.50 129 PRO A CA 1
ATOM 889 C C . PRO A 1 129 ? 3.035 9.729 3.992 1.00 96.50 129 PRO A C 1
ATOM 891 O O . PRO A 1 129 ? 2.494 10.724 3.507 1.00 96.50 129 PRO A O 1
ATOM 894 N N . THR A 1 130 ? 4.240 9.781 4.561 1.00 97.12 130 THR A N 1
ATOM 895 C CA . THR A 1 130 ? 5.061 10.996 4.626 1.00 97.12 130 THR A CA 1
ATOM 896 C C . THR A 1 130 ? 5.738 11.271 3.289 1.00 97.12 130 THR A C 1
ATOM 898 O O . THR A 1 130 ? 5.779 12.417 2.845 1.00 97.12 130 THR A O 1
ATOM 901 N N . ASP A 1 131 ? 6.243 10.222 2.637 1.00 96.81 131 ASP A N 1
ATOM 902 C CA . ASP A 1 131 ? 6.985 10.297 1.374 1.00 96.81 131 ASP A CA 1
ATOM 903 C C . ASP A 1 131 ? 6.353 9.469 0.239 1.00 96.81 131 ASP A C 1
ATOM 905 O O . ASP A 1 131 ? 6.788 9.565 -0.908 1.00 96.81 131 ASP A O 1
ATOM 909 N N . ASN A 1 132 ? 5.288 8.717 0.530 1.00 96.62 132 ASN A N 1
ATOM 910 C CA . ASN A 1 132 ? 4.634 7.773 -0.373 1.00 96.62 132 ASN A CA 1
ATOM 911 C C . ASN A 1 132 ? 5.565 6.663 -0.891 1.00 96.62 132 ASN A C 1
ATOM 913 O O . ASN A 1 132 ? 5.379 6.166 -2.005 1.00 96.62 132 ASN A O 1
ATOM 917 N N . LEU A 1 133 ? 6.545 6.253 -0.082 1.00 96.75 133 LEU A N 1
ATOM 918 C CA . LEU A 1 133 ? 7.426 5.128 -0.376 1.00 96.75 133 LEU A CA 1
ATOM 919 C C . LEU A 1 133 ? 7.044 3.903 0.454 1.00 96.75 133 LEU A C 1
ATOM 921 O O . LEU A 1 133 ? 6.711 3.989 1.633 1.00 96.75 133 LEU A O 1
ATOM 925 N N . HIS A 1 134 ? 7.131 2.727 -0.156 1.00 96.81 134 HIS A N 1
ATOM 926 C CA . HIS A 1 134 ? 6.959 1.463 0.540 1.00 96.81 134 HIS A CA 1
ATOM 927 C C . HIS A 1 134 ? 8.219 1.113 1.336 1.00 96.81 134 HIS A C 1
ATOM 929 O O . HIS A 1 134 ? 9.340 1.071 0.816 1.00 96.81 134 HIS A O 1
ATOM 935 N N . ARG A 1 135 ? 8.021 0.850 2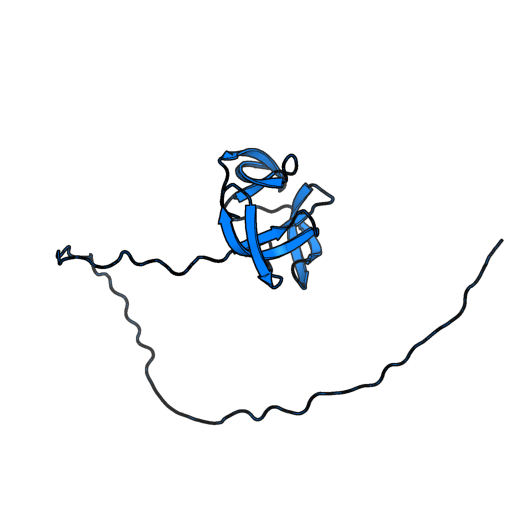.624 1.00 97.75 135 ARG A N 1
ATOM 936 C CA . ARG A 1 135 ? 9.065 0.524 3.594 1.00 97.75 135 ARG A CA 1
ATOM 937 C C . ARG A 1 135 ? 8.649 -0.689 4.410 1.00 97.75 135 ARG A C 1
ATOM 939 O O . ARG A 1 135 ? 7.461 -0.933 4.629 1.00 97.75 135 ARG A O 1
ATOM 946 N N . HIS A 1 136 ? 9.626 -1.463 4.865 1.00 97.50 136 HIS A N 1
ATOM 947 C CA . HIS A 1 136 ? 9.350 -2.545 5.796 1.00 97.50 136 HIS A CA 1
ATOM 948 C C . HIS A 1 136 ? 8.805 -1.963 7.101 1.00 97.50 136 HIS A C 1
ATOM 950 O O . HIS A 1 136 ? 9.321 -0.964 7.605 1.00 97.50 136 HIS A O 1
ATOM 956 N N . CYS A 1 137 ? 7.758 -2.577 7.639 1.00 98.00 137 CYS A N 1
ATOM 957 C CA . CYS A 1 137 ? 7.160 -2.144 8.884 1.00 98.00 137 CYS A CA 1
ATOM 958 C C . CYS A 1 137 ? 7.693 -2.937 10.081 1.00 98.00 137 CYS A C 1
ATOM 960 O O . CYS A 1 137 ? 7.261 -4.071 10.335 1.00 98.00 137 CYS A O 1
ATOM 962 N N . ASP A 1 138 ? 8.569 -2.297 10.854 1.00 97.62 138 ASP A N 1
ATOM 963 C CA . ASP A 1 138 ? 9.191 -2.876 12.047 1.00 97.62 138 ASP A CA 1
ATOM 964 C C . ASP A 1 138 ? 8.194 -2.979 13.209 1.00 97.62 138 ASP A C 1
ATOM 966 O O . ASP A 1 138 ? 8.233 -3.926 13.991 1.00 97.62 138 ASP A O 1
ATOM 970 N N . ASP A 1 139 ? 7.269 -2.023 13.314 1.00 97.88 139 ASP A N 1
ATOM 971 C CA . ASP A 1 139 ? 6.267 -1.973 14.379 1.00 97.88 139 ASP A CA 1
ATOM 972 C C . ASP A 1 139 ? 4.895 -1.595 13.818 1.00 97.88 139 ASP A C 1
ATOM 974 O O . ASP A 1 139 ? 4.690 -0.477 13.350 1.00 97.88 139 ASP A O 1
ATOM 978 N N . LEU A 1 140 ? 3.951 -2.533 13.876 1.00 97.25 140 LEU A N 1
ATOM 979 C CA . LEU A 1 140 ? 2.602 -2.384 13.339 1.00 97.25 140 LEU A CA 1
ATOM 980 C C . LEU A 1 140 ? 1.594 -2.339 14.484 1.00 97.25 140 LEU A C 1
ATOM 982 O O . LEU A 1 140 ? 1.550 -3.254 15.306 1.00 97.25 140 LEU A O 1
ATOM 986 N N . ALA A 1 141 ? 0.702 -1.352 14.459 1.00 97.44 141 ALA A N 1
ATOM 987 C CA . ALA A 1 141 ? -0.451 -1.304 15.346 1.00 97.44 141 ALA A CA 1
ATOM 988 C C . ALA A 1 141 ? -1.675 -0.746 14.613 1.00 97.44 141 ALA A C 1
ATOM 990 O O . ALA A 1 141 ? -1.597 0.290 13.960 1.00 97.44 141 ALA A O 1
ATOM 991 N N . GLY A 1 142 ? -2.818 -1.434 14.718 1.00 96.25 142 GLY A N 1
ATOM 992 C CA . GLY A 1 142 ? -4.089 -0.935 14.177 1.00 96.25 142 GLY A CA 1
ATOM 993 C C . GLY A 1 142 ? -4.087 -0.676 12.665 1.00 96.25 142 GLY A C 1
ATOM 994 O O . GLY A 1 142 ? -4.804 0.206 12.204 1.00 96.25 142 GLY A O 1
ATOM 995 N N . GLY A 1 143 ? -3.287 -1.422 11.893 1.00 96.81 143 GLY A N 1
ATOM 996 C CA . GLY A 1 143 ? -3.173 -1.250 10.438 1.00 96.81 143 GLY A CA 1
ATOM 997 C C . GLY A 1 143 ? -2.264 -0.099 10.010 1.00 96.81 143 GLY A C 1
ATOM 998 O O . GLY A 1 143 ? -2.112 0.162 8.821 1.00 96.81 143 GLY A O 1
ATOM 999 N N . THR A 1 144 ? -1.615 0.569 10.958 1.00 98.06 144 THR A N 1
ATOM 1000 C CA . THR A 1 144 ? -0.638 1.622 10.689 1.00 98.06 144 THR A CA 1
ATOM 1001 C C . THR A 1 144 ? 0.739 1.160 11.133 1.00 98.06 144 THR A C 1
ATOM 1003 O O . THR A 1 144 ? 0.891 0.487 12.157 1.00 98.06 144 THR A O 1
ATOM 1006 N N . CYS A 1 145 ? 1.757 1.532 10.363 1.00 98.19 145 CYS A N 1
ATOM 1007 C CA . CYS A 1 145 ? 3.126 1.345 10.796 1.00 98.19 145 CYS A CA 1
ATOM 1008 C C . CYS A 1 145 ? 3.558 2.489 11.716 1.00 98.19 145 CYS A C 1
ATOM 1010 O O . CYS A 1 145 ? 3.466 3.65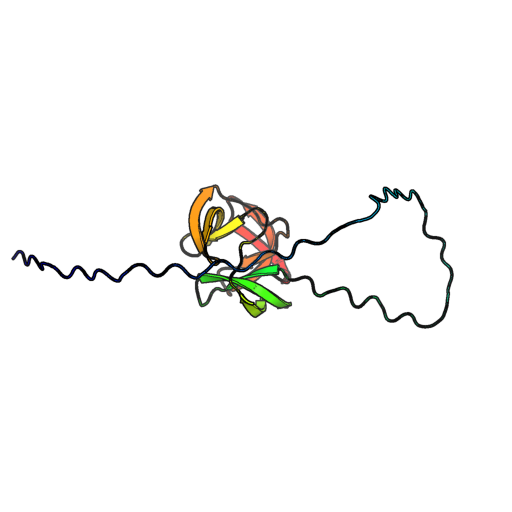7 11.347 1.00 98.19 145 CYS A O 1
ATOM 1012 N N . ARG A 1 146 ? 4.030 2.156 12.917 1.00 97.81 146 ARG A N 1
ATOM 1013 C CA . ARG A 1 146 ? 4.578 3.110 13.892 1.00 97.81 146 ARG A CA 1
ATOM 1014 C C . ARG A 1 146 ? 6.074 3.337 13.703 1.00 97.81 146 ARG A C 1
ATOM 1016 O O . ARG A 1 146 ? 6.580 4.385 14.091 1.00 97.81 146 ARG A O 1
ATOM 1023 N N . LYS A 1 147 ? 6.775 2.361 13.120 1.00 98.12 147 LYS A N 1
ATOM 1024 C CA . LYS A 1 147 ? 8.208 2.438 12.831 1.00 98.12 147 LYS A CA 1
ATOM 1025 C C . LYS A 1 147 ? 8.517 1.820 11.473 1.00 98.12 147 LYS A C 1
ATOM 1027 O O . LYS A 1 147 ? 8.409 0.606 11.305 1.00 98.12 147 LYS A O 1
ATOM 1032 N N . PHE A 1 148 ? 8.925 2.665 10.535 1.00 98.19 148 PHE A N 1
ATOM 1033 C CA . PHE A 1 148 ? 9.372 2.247 9.213 1.00 98.19 148 PHE A CA 1
ATOM 1034 C C . PHE A 1 148 ? 10.877 1.965 9.196 1.00 98.19 148 PHE A C 1
ATOM 1036 O O . PHE A 1 148 ? 11.668 2.717 9.767 1.00 98.19 148 PHE A O 1
ATOM 1043 N N . GLY A 1 149 ? 11.247 0.885 8.515 1.00 97.56 149 GLY A N 1
ATOM 1044 C CA . GLY A 1 149 ? 12.620 0.468 8.268 1.00 97.56 149 GLY A CA 1
ATOM 1045 C C . GLY A 1 149 ? 13.079 0.773 6.839 1.00 97.56 149 GLY A C 1
ATOM 1046 O O . GLY A 1 149 ? 12.792 1.828 6.262 1.00 97.56 149 GLY A O 1
ATOM 1047 N N . ALA A 1 150 ? 13.827 -0.169 6.262 1.00 97.12 150 ALA A N 1
ATOM 1048 C CA . ALA A 1 150 ? 14.371 -0.055 4.911 1.00 97.12 150 ALA A CA 1
ATOM 1049 C C . ALA A 1 150 ? 13.274 -0.019 3.832 1.00 97.12 150 ALA A C 1
ATOM 1051 O O . ALA A 1 150 ? 12.170 -0.529 4.028 1.00 97.12 150 ALA A O 1
ATOM 1052 N N . LEU A 1 151 ? 13.604 0.555 2.671 1.00 96.69 151 LEU A N 1
ATOM 1053 C CA . LEU A 1 151 ? 12.751 0.490 1.483 1.00 96.69 151 LEU A CA 1
ATOM 1054 C C . LEU A 1 151 ? 12.542 -0.967 1.063 1.00 96.69 151 LEU A C 1
ATOM 1056 O O . LEU A 1 151 ? 13.466 -1.779 1.119 1.00 96.69 151 LEU A O 1
ATOM 1060 N N . CYS A 1 152 ? 11.339 -1.274 0.598 1.00 93.56 152 CYS A N 1
ATOM 1061 C CA . CYS A 1 152 ? 10.988 -2.581 0.056 1.00 93.56 152 CYS A CA 1
ATOM 1062 C C . CYS A 1 152 ? 10.310 -2.419 -1.305 1.00 93.56 152 CYS A C 1
ATOM 1064 O O . CYS A 1 152 ? 9.809 -1.346 -1.640 1.00 93.56 152 CYS A O 1
ATOM 1066 N N . ALA A 1 153 ? 10.348 -3.469 -2.122 1.00 90.94 153 ALA A N 1
ATOM 1067 C CA . ALA A 1 153 ? 9.538 -3.505 -3.331 1.00 90.94 153 ALA A CA 1
ATOM 1068 C C . ALA A 1 153 ? 8.073 -3.757 -2.924 1.00 90.94 153 ALA A C 1
ATOM 1070 O O . ALA A 1 153 ? 7.852 -4.659 -2.108 1.00 90.94 153 ALA A O 1
ATOM 1071 N N . PRO A 1 154 ? 7.118 -2.950 -3.420 1.00 87.81 154 PRO A N 1
ATOM 1072 C CA . PRO A 1 154 ? 5.697 -3.172 -3.168 1.00 87.81 154 PRO A CA 1
ATOM 1073 C C . PRO A 1 154 ? 5.208 -4.491 -3.765 1.00 87.81 154 PRO A C 1
ATOM 1075 O O . PRO A 1 154 ? 5.828 -4.963 -4.745 1.00 87.81 154 PRO A O 1
#

pLDDT: mean 77.96, std 23.82, range [33.91, 98.19]

Sequence (154 aa):
MRIAIALCLTVAACGNPPDAKRPTGGSGSAIATNNPTGKPTVGGGPGVLKDVGCPAFSCAYHPGVNQYFTCLNGGAGTCFHFGGACMPDAACMYDSVSKSYKACAKGAEGLCQTWGTACAPTSRCMLDPTDNLHRHCDDLAGGTCRKFGALCAP

Radius of gyration: 23.74 Å; chains: 1; bounding box: 66×68×45 Å